Protein AF-A0A316IA25-F1 (afdb_monomer_lite)

Structure (mmCIF, N/CA/C/O backbone):
data_AF-A0A316IA25-F1
#
_entry.id   AF-A0A316IA25-F1
#
loop_
_atom_site.group_PDB
_atom_site.id
_atom_site.type_symbol
_atom_site.label_atom_id
_atom_site.label_alt_id
_atom_site.label_comp_id
_atom_site.label_asym_id
_atom_site.label_entity_id
_atom_site.label_seq_id
_atom_site.pdbx_PDB_ins_code
_atom_site.Cartn_x
_atom_site.Cartn_y
_atom_site.Cartn_z
_atom_site.occupancy
_atom_site.B_iso_or_equiv
_atom_site.auth_seq_id
_atom_site.auth_comp_id
_atom_site.auth_asym_id
_atom_site.auth_atom_id
_atom_site.pdbx_PDB_model_num
ATOM 1 N N . MET A 1 1 ? -33.765 1.897 12.957 1.00 46.31 1 MET A N 1
ATOM 2 C CA . MET A 1 1 ? -32.950 2.392 11.822 1.00 46.31 1 MET A CA 1
ATOM 3 C C . MET A 1 1 ? -31.553 2.867 12.242 1.00 46.31 1 MET A C 1
ATOM 5 O O . MET A 1 1 ? -30.609 2.571 11.533 1.00 46.31 1 MET A O 1
ATOM 9 N N . VAL A 1 2 ? -31.376 3.505 13.411 1.00 33.88 2 VAL A N 1
ATOM 10 C CA . VAL A 1 2 ? -30.054 3.976 13.901 1.00 33.88 2 VAL A CA 1
ATOM 11 C C . VAL A 1 2 ? -29.159 2.850 14.466 1.00 33.88 2 VAL A C 1
ATOM 13 O O . VAL A 1 2 ? -27.941 2.936 14.395 1.00 33.88 2 VAL A O 1
ATOM 16 N N . GLN A 1 3 ? -29.735 1.734 14.930 1.00 27.38 3 GLN A N 1
ATOM 17 C CA . GLN A 1 3 ? -28.977 0.555 15.393 1.00 27.38 3 GLN A CA 1
ATOM 18 C C . GLN A 1 3 ? -28.278 -0.242 14.272 1.00 27.38 3 GLN A C 1
ATOM 20 O O . GLN A 1 3 ? -27.439 -1.082 14.568 1.00 27.38 3 GLN A O 1
ATOM 25 N N . SER A 1 4 ? -28.579 0.031 12.995 1.00 36.44 4 SER A N 1
ATOM 26 C CA . SER A 1 4 ? -27.947 -0.651 11.853 1.00 36.44 4 SER A CA 1
ATOM 27 C C . SER A 1 4 ? -26.616 -0.021 11.419 1.00 36.44 4 SER A C 1
ATOM 29 O O . SER A 1 4 ? -25.893 -0.640 10.650 1.00 36.44 4 SER A O 1
ATOM 31 N N . LEU A 1 5 ? -26.295 1.194 11.884 1.00 37.44 5 LEU A N 1
ATOM 32 C CA . LEU A 1 5 ? -25.064 1.923 11.528 1.00 37.44 5 LEU A CA 1
ATOM 33 C C . LEU A 1 5 ? -23.922 1.730 12.541 1.00 37.44 5 LEU A C 1
ATOM 35 O O . LEU A 1 5 ? -22.791 2.100 12.257 1.00 37.44 5 LEU A O 1
ATOM 39 N N . LEU A 1 6 ? -24.209 1.138 13.705 1.00 35.94 6 LEU A N 1
ATOM 40 C CA . LEU A 1 6 ? -23.217 0.778 14.730 1.00 35.94 6 LEU A CA 1
ATOM 41 C C . LEU A 1 6 ? -22.793 -0.701 14.655 1.00 35.94 6 LEU A C 1
ATOM 43 O O . LEU A 1 6 ? -22.007 -1.166 15.479 1.00 35.94 6 LEU A O 1
ATOM 47 N N . ALA A 1 7 ? -23.306 -1.452 13.678 1.00 41.47 7 ALA A N 1
ATOM 48 C CA . ALA A 1 7 ? -22.922 -2.837 13.449 1.00 41.47 7 ALA A CA 1
ATOM 49 C C . ALA A 1 7 ? -21.607 -2.878 12.648 1.00 41.47 7 ALA A C 1
ATOM 51 O O . ALA A 1 7 ? -21.616 -2.787 11.425 1.00 41.47 7 ALA A O 1
ATOM 52 N N . ALA A 1 8 ? -20.509 -3.027 13.397 1.00 58.97 8 ALA A N 1
ATOM 53 C CA . ALA A 1 8 ? -19.104 -3.127 12.993 1.00 58.97 8 ALA A CA 1
ATOM 54 C C . ALA A 1 8 ? -18.415 -1.793 12.657 1.00 58.97 8 ALA A C 1
ATOM 56 O O . ALA A 1 8 ? -18.359 -1.359 11.511 1.00 58.97 8 ALA A O 1
ATOM 57 N N . THR A 1 9 ? -17.801 -1.179 13.674 1.00 74.62 9 THR A N 1
ATOM 58 C CA . THR A 1 9 ? -16.710 -0.219 13.463 1.00 74.62 9 THR A CA 1
ATOM 59 C C . THR A 1 9 ? -15.667 -0.873 12.547 1.00 74.62 9 THR A C 1
ATOM 61 O O . THR A 1 9 ? -15.102 -1.899 12.942 1.00 74.62 9 THR A O 1
ATOM 64 N N . PRO A 1 10 ? -15.422 -0.343 11.335 1.00 87.38 10 PRO A N 1
ATOM 65 C CA . PRO A 1 10 ? -14.464 -0.939 10.416 1.00 87.38 10 PRO A CA 1
ATOM 66 C C . PRO A 1 10 ? -13.048 -0.818 10.980 1.00 87.38 10 PRO A C 1
ATOM 68 O O . PRO A 1 10 ? -12.738 0.112 11.728 1.00 87.38 10 PRO A O 1
ATOM 71 N N . THR A 1 11 ? -12.169 -1.738 10.590 1.00 96.00 11 THR A N 1
ATOM 72 C CA . THR A 1 11 ? -10.745 -1.610 10.897 1.00 96.00 11 THR A CA 1
ATOM 73 C C . THR A 1 11 ? -10.126 -0.529 10.013 1.00 96.00 11 THR A C 1
ATOM 75 O O . THR A 1 11 ? -10.099 -0.663 8.790 1.00 96.00 11 THR A O 1
ATOM 78 N N . LEU A 1 12 ? -9.626 0.545 10.623 1.00 96.81 12 LEU A N 1
ATOM 79 C CA . LEU A 1 12 ? -8.856 1.578 9.935 1.00 96.81 12 LEU A CA 1
ATOM 80 C C . LEU A 1 12 ? -7.416 1.107 9.779 1.00 96.81 12 LEU A C 1
ATOM 82 O O . LEU A 1 12 ? -6.837 0.581 10.725 1.00 96.81 12 LEU A O 1
ATOM 86 N N . VAL A 1 13 ? -6.836 1.328 8.603 1.00 98.06 13 VAL A N 1
ATOM 87 C CA . VAL A 1 13 ? -5.447 0.981 8.295 1.00 98.06 13 VAL A CA 1
ATOM 88 C C . VAL A 1 13 ? -4.796 2.172 7.612 1.00 98.06 13 VAL A C 1
ATOM 90 O O . VAL A 1 13 ? -5.334 2.687 6.631 1.00 98.06 13 VAL A O 1
ATOM 93 N N . VAL A 1 14 ? -3.646 2.610 8.119 1.00 98.00 14 VAL A N 1
ATOM 94 C CA . VAL A 1 14 ? -2.888 3.731 7.553 1.00 98.00 14 VAL A CA 1
ATOM 95 C C . VAL A 1 14 ? -1.411 3.369 7.399 1.00 98.00 14 VAL A C 1
ATOM 97 O O . VAL A 1 14 ? -0.848 2.668 8.245 1.00 98.00 14 VAL A O 1
ATOM 100 N N . PRO A 1 15 ? -0.740 3.849 6.341 1.00 97.19 15 PRO A N 1
ATOM 101 C CA . PRO A 1 15 ? 0.714 3.809 6.288 1.00 97.19 15 PRO A CA 1
ATOM 102 C C . PRO A 1 15 ? 1.302 4.682 7.409 1.00 97.19 15 PRO A C 1
ATOM 104 O O . PRO A 1 15 ? 0.871 5.815 7.615 1.00 97.19 15 PRO A O 1
ATOM 107 N N . ALA A 1 16 ? 2.315 4.164 8.100 1.00 96.94 16 ALA A N 1
ATOM 108 C CA . ALA A 1 16 ? 3.001 4.813 9.222 1.00 96.94 16 ALA A CA 1
ATOM 109 C C . ALA A 1 16 ? 4.510 4.946 8.940 1.00 96.94 16 ALA A C 1
ATOM 111 O O . ALA A 1 16 ? 5.364 4.739 9.801 1.00 96.94 16 ALA A O 1
ATOM 112 N N . PHE A 1 17 ? 4.870 5.228 7.688 1.00 94.94 17 PHE A N 1
ATOM 113 C CA . PHE A 1 17 ? 6.248 5.111 7.217 1.00 94.94 17 PHE A CA 1
ATOM 114 C C . PHE A 1 17 ? 7.213 6.036 7.969 1.00 94.94 17 PHE A C 1
ATOM 116 O O . PHE A 1 17 ? 6.892 7.175 8.291 1.00 94.94 17 PHE A O 1
ATOM 123 N N . ARG A 1 18 ? 8.417 5.536 8.258 1.00 94.69 18 ARG A N 1
ATOM 124 C CA . ARG A 1 18 ? 9.468 6.271 8.984 1.00 94.69 18 ARG A CA 1
ATOM 125 C C . ARG A 1 18 ? 10.386 7.058 8.058 1.00 94.69 18 ARG A C 1
ATOM 127 O O . ARG A 1 18 ? 11.053 7.985 8.496 1.00 94.69 18 ARG A O 1
ATOM 134 N N . ASN A 1 19 ? 10.421 6.699 6.778 1.00 88.50 19 ASN A N 1
ATOM 135 C CA . ASN A 1 19 ? 11.256 7.344 5.765 1.00 88.50 19 ASN A CA 1
ATOM 136 C C . ASN A 1 19 ? 10.566 8.514 5.041 1.00 88.50 19 ASN A C 1
ATOM 138 O O . ASN A 1 19 ? 11.203 9.156 4.209 1.00 88.50 19 ASN A O 1
ATOM 142 N N . ALA A 1 20 ? 9.282 8.772 5.304 1.00 87.62 20 ALA A N 1
ATOM 143 C CA . ALA A 1 20 ? 8.536 9.879 4.716 1.00 87.62 20 ALA A CA 1
ATOM 144 C C . ALA A 1 20 ? 7.323 10.253 5.588 1.00 87.62 20 ALA A C 1
ATOM 146 O O . ALA A 1 20 ? 6.730 9.372 6.208 1.00 87.62 20 ALA A O 1
ATOM 147 N N . PRO A 1 21 ? 6.907 11.530 5.616 1.00 89.38 21 PRO A N 1
ATOM 148 C CA . PRO A 1 21 ? 5.689 11.931 6.311 1.00 89.38 21 PRO A CA 1
ATOM 149 C C . PRO A 1 21 ? 4.433 11.400 5.600 1.00 89.38 21 PRO A C 1
ATOM 151 O O . PRO A 1 21 ? 4.292 11.551 4.386 1.00 89.38 21 PRO A O 1
ATOM 154 N N . MET A 1 22 ? 3.489 10.849 6.373 1.00 94.06 22 MET A N 1
ATOM 155 C CA . MET A 1 22 ? 2.226 10.279 5.862 1.00 94.06 22 MET A CA 1
ATOM 156 C C . MET A 1 22 ? 0.994 11.184 6.040 1.00 94.06 22 MET A C 1
ATOM 158 O O . MET A 1 22 ? -0.107 10.810 5.637 1.00 94.06 22 MET A O 1
ATOM 162 N N . GLY A 1 23 ? 1.167 12.374 6.622 1.00 93.81 23 GLY A N 1
ATOM 163 C CA . GLY A 1 23 ? 0.099 1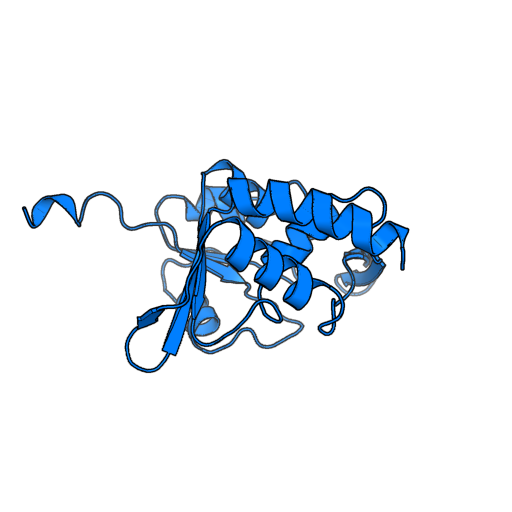3.354 6.844 1.00 93.81 23 GLY A CA 1
ATOM 164 C C . GLY A 1 23 ? -0.627 13.212 8.188 1.00 93.81 23 GLY A C 1
ATOM 165 O O . GLY A 1 23 ? -0.464 12.231 8.913 1.00 93.81 23 GLY A O 1
ATOM 166 N N . ALA A 1 24 ? -1.430 14.226 8.526 1.00 94.25 24 ALA A N 1
ATOM 167 C CA . ALA A 1 24 ? -2.045 14.367 9.849 1.00 94.25 24 ALA A CA 1
ATOM 168 C C . ALA A 1 24 ? -3.045 13.250 10.191 1.00 94.25 24 ALA A C 1
ATOM 170 O O . ALA A 1 24 ? -3.101 12.822 11.338 1.00 94.25 24 ALA A O 1
ATOM 171 N N . VAL A 1 25 ? -3.802 12.747 9.208 1.00 93.12 25 VAL A N 1
ATOM 172 C CA . VAL A 1 25 ? -4.754 11.640 9.420 1.00 93.12 25 VAL A CA 1
ATOM 173 C C . VAL A 1 25 ? -4.016 10.364 9.818 1.00 93.12 25 VAL A C 1
ATOM 175 O O . VAL A 1 25 ? -4.363 9.745 10.819 1.00 93.12 25 VAL A O 1
ATOM 178 N N . SER A 1 26 ? -2.963 10.006 9.080 1.00 95.31 26 SER A N 1
ATOM 179 C CA . SER A 1 26 ? -2.137 8.833 9.380 1.00 95.31 26 SER A CA 1
ATOM 180 C C . SER A 1 26 ? -1.479 8.954 10.755 1.00 95.31 26 SER A C 1
ATOM 182 O O . SER A 1 26 ? -1.558 8.023 11.550 1.00 95.31 26 SER A O 1
ATOM 184 N N . ALA A 1 27 ? -0.918 10.128 11.073 1.00 96.12 27 ALA A N 1
ATOM 185 C CA . ALA A 1 27 ? -0.319 10.396 12.381 1.00 96.12 27 ALA A CA 1
ATOM 186 C C . ALA A 1 27 ? -1.339 10.296 13.530 1.00 96.12 27 ALA A C 1
ATOM 188 O O . ALA A 1 27 ? -1.023 9.767 14.592 1.00 96.12 27 ALA A O 1
ATOM 189 N N . TYR A 1 28 ? -2.569 10.773 13.318 1.00 96.44 28 TYR A N 1
ATOM 190 C CA . TYR A 1 28 ? -3.636 10.681 14.311 1.00 96.44 28 TYR A CA 1
ATOM 191 C C . TYR A 1 28 ? -4.066 9.233 14.564 1.00 96.44 28 TYR A C 1
ATOM 193 O O . TYR A 1 28 ? -4.173 8.830 15.719 1.00 96.44 28 TYR A O 1
ATOM 201 N N . VAL A 1 29 ? -4.278 8.445 13.503 1.00 95.81 29 VAL A N 1
ATOM 202 C CA . VAL A 1 29 ? -4.641 7.023 13.627 1.00 95.81 29 VAL A CA 1
ATOM 203 C C . VAL A 1 29 ? -3.519 6.231 14.297 1.00 95.81 29 VAL A C 1
ATOM 205 O O . VAL A 1 29 ? -3.795 5.435 15.187 1.00 95.81 29 VAL A O 1
ATOM 208 N N . GLU A 1 30 ? -2.261 6.476 13.924 1.00 96.56 30 GLU A N 1
ATOM 209 C CA . GLU A 1 30 ? -1.098 5.841 14.552 1.00 96.56 30 GLU A CA 1
ATOM 210 C C . GLU A 1 30 ? -0.989 6.163 16.052 1.00 96.56 30 GLU A C 1
ATOM 212 O O . GLU A 1 30 ? -0.616 5.298 16.841 1.00 96.56 30 GLU A O 1
ATOM 217 N N . ALA A 1 31 ? -1.338 7.386 16.459 1.00 97.00 31 ALA A N 1
ATOM 218 C CA . ALA A 1 31 ? -1.268 7.829 17.850 1.00 97.00 31 ALA A CA 1
ATOM 219 C C . ALA A 1 31 ? -2.454 7.371 18.721 1.00 97.00 31 ALA A C 1
ATOM 221 O O . ALA A 1 31 ? -2.480 7.666 19.920 1.00 97.00 31 ALA A O 1
ATOM 222 N N . MET A 1 32 ? -3.455 6.685 18.158 1.00 97.69 32 MET A N 1
ATOM 223 C CA . MET A 1 32 ? -4.588 6.195 18.944 1.00 97.69 32 MET A CA 1
ATOM 224 C C . MET A 1 32 ? -4.129 5.149 19.975 1.00 97.69 32 MET A C 1
ATOM 226 O O . MET A 1 32 ? -3.354 4.261 19.629 1.00 97.69 32 MET A O 1
ATOM 230 N N . PRO A 1 33 ? -4.660 5.155 21.216 1.00 97.44 33 PRO A N 1
ATOM 231 C CA . PRO A 1 33 ? -4.266 4.182 22.243 1.00 97.44 33 PRO A CA 1
ATOM 232 C C . PRO A 1 33 ? -4.477 2.709 21.857 1.00 97.44 33 PRO A C 1
ATOM 234 O O . PRO A 1 33 ? -3.817 1.830 22.398 1.00 97.44 33 PRO A O 1
ATOM 237 N N . SER A 1 34 ? -5.413 2.435 20.945 1.00 96.50 34 SER A N 1
ATOM 238 C CA . SER A 1 34 ? -5.732 1.097 20.435 1.00 96.50 34 SER A CA 1
ATOM 239 C C . SER A 1 34 ? -5.033 0.754 19.114 1.00 96.50 34 SER A C 1
ATOM 241 O O . SER A 1 34 ? -5.330 -0.292 18.533 1.00 96.50 34 SER A O 1
ATOM 243 N N . ALA A 1 35 ? -4.139 1.614 18.616 1.00 98.00 35 ALA A N 1
ATOM 244 C CA . ALA A 1 35 ? -3.398 1.355 17.392 1.00 98.00 35 ALA A CA 1
ATOM 245 C C . ALA A 1 35 ? -2.396 0.216 17.584 1.00 98.00 35 ALA A C 1
ATOM 247 O O . ALA A 1 35 ? -1.607 0.195 18.528 1.00 98.00 35 ALA A O 1
ATOM 248 N N . LEU A 1 36 ? -2.415 -0.724 16.645 1.00 98.62 36 LEU A N 1
ATOM 249 C CA . LEU A 1 36 ? -1.404 -1.760 16.506 1.00 98.62 36 LEU A CA 1
ATOM 250 C C . LEU A 1 36 ? -0.521 -1.423 15.312 1.00 98.62 36 LEU A C 1
ATOM 252 O O . LEU A 1 36 ? -1.019 -1.034 14.258 1.00 98.62 36 LEU A O 1
ATOM 256 N N . LEU A 1 37 ? 0.788 -1.588 15.479 1.00 98.19 37 LEU A N 1
ATOM 257 C CA . LEU A 1 37 ? 1.788 -1.283 14.464 1.00 98.19 37 LEU A CA 1
ATOM 258 C C . LEU A 1 37 ? 2.439 -2.577 13.976 1.00 98.19 37 LEU A C 1
ATOM 260 O O . LEU A 1 37 ? 2.793 -3.440 14.783 1.00 98.19 37 LEU A O 1
ATOM 264 N N . SER A 1 38 ? 2.617 -2.710 12.665 1.00 98.12 38 SER A N 1
ATOM 265 C CA . SER A 1 38 ? 3.388 -3.817 12.099 1.00 98.12 38 SER A CA 1
ATOM 266 C C . SER A 1 38 ? 4.878 -3.695 12.435 1.00 98.12 38 SER A C 1
ATOM 268 O O . SER A 1 38 ? 5.397 -2.623 12.745 1.00 98.12 38 SER A O 1
ATOM 270 N N . SER A 1 39 ? 5.597 -4.814 12.352 1.00 95.06 39 SER A N 1
ATOM 271 C CA . SER A 1 39 ? 6.995 -4.914 12.789 1.00 95.06 39 SER A CA 1
ATOM 272 C C . SER A 1 39 ? 8.025 -4.327 11.816 1.00 95.06 39 SER A C 1
ATOM 274 O O . SER A 1 39 ? 9.219 -4.345 12.118 1.00 95.06 39 SER A O 1
ATOM 276 N N . HIS A 1 40 ? 7.616 -3.824 10.647 1.00 96.94 40 HIS A N 1
ATOM 277 C CA . HIS A 1 40 ? 8.578 -3.373 9.647 1.00 96.94 40 HIS A CA 1
ATOM 278 C C . HIS A 1 40 ? 9.279 -2.075 10.088 1.00 96.94 40 HIS A C 1
ATOM 280 O O . HIS A 1 40 ? 8.620 -1.053 10.265 1.00 96.94 40 HIS A O 1
ATOM 286 N N . PRO A 1 41 ? 10.621 -2.033 10.167 1.00 95.81 41 PRO A N 1
ATOM 287 C CA . PRO A 1 41 ? 11.329 -0.909 10.787 1.00 95.81 41 PRO A CA 1
ATOM 288 C C . PRO A 1 41 ? 11.268 0.399 9.982 1.00 95.81 41 PRO A C 1
ATOM 290 O O . PRO A 1 41 ? 11.319 1.479 10.562 1.00 95.81 41 PRO A O 1
ATOM 293 N N . VAL A 1 42 ? 11.166 0.322 8.648 1.00 96.12 42 VAL A N 1
ATOM 294 C CA . VAL A 1 42 ? 11.186 1.510 7.765 1.00 96.12 42 VAL A CA 1
ATOM 295 C C . VAL A 1 42 ? 9.800 1.951 7.286 1.00 96.12 42 VAL A C 1
ATOM 297 O O . VAL A 1 42 ? 9.497 3.138 7.315 1.00 96.12 42 VAL A O 1
ATOM 300 N N . VAL A 1 43 ? 8.952 1.023 6.838 1.00 96.62 43 VAL A N 1
ATOM 301 C CA . VAL A 1 43 ? 7.623 1.3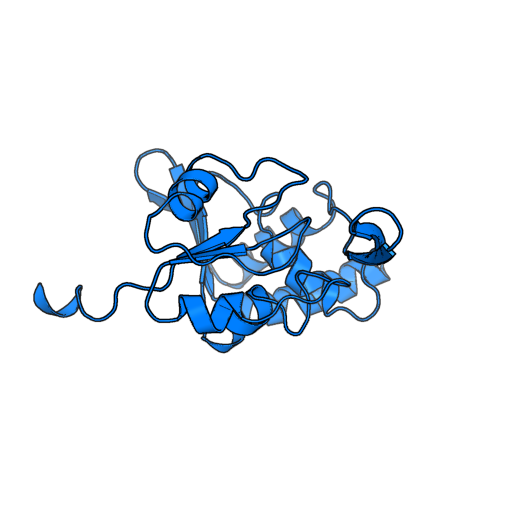12 6.278 1.00 96.62 43 VAL A CA 1
ATOM 302 C C . VAL A 1 43 ? 6.497 0.592 7.038 1.00 96.62 43 VAL A C 1
ATOM 304 O O . VAL A 1 43 ? 5.742 -0.168 6.430 1.00 96.62 43 VAL A O 1
ATOM 307 N N . PRO A 1 44 ? 6.368 0.782 8.366 1.00 97.88 44 PRO A N 1
ATOM 308 C CA . PRO A 1 44 ? 5.317 0.112 9.116 1.00 97.88 44 PRO A CA 1
ATOM 309 C C . PRO A 1 44 ? 3.925 0.614 8.714 1.00 97.88 44 PRO A C 1
ATOM 311 O O . PRO A 1 44 ? 3.751 1.670 8.100 1.00 97.88 44 PRO A O 1
ATOM 314 N N . VAL A 1 45 ? 2.920 -0.164 9.089 1.00 98.44 45 VAL A N 1
ATOM 315 C CA . VAL A 1 45 ? 1.498 0.092 8.871 1.00 98.44 45 VAL A CA 1
ATOM 316 C C . VAL A 1 45 ? 0.815 0.044 10.229 1.00 98.44 45 VAL A C 1
ATOM 318 O O . VAL A 1 45 ? 1.041 -0.889 11.001 1.00 98.44 45 VAL A O 1
ATOM 321 N N . ALA A 1 46 ? -0.006 1.048 10.520 1.00 98.44 46 ALA A N 1
ATOM 322 C CA . ALA A 1 46 ? -0.814 1.093 11.728 1.00 98.44 46 ALA A CA 1
ATOM 323 C C . ALA A 1 46 ? -2.248 0.657 11.414 1.00 98.44 46 ALA A C 1
ATOM 325 O O . ALA A 1 46 ? -2.786 0.995 10.356 1.00 98.44 46 ALA A O 1
ATOM 326 N N . ALA A 1 47 ? -2.873 -0.072 12.335 1.00 98.50 47 ALA A N 1
ATOM 327 C CA . ALA A 1 47 ? -4.270 -0.462 12.238 1.00 98.50 47 ALA A CA 1
ATOM 328 C C . ALA A 1 47 ? -5.008 -0.288 13.571 1.00 98.50 47 ALA A C 1
ATOM 330 O O . ALA A 1 47 ? -4.453 -0.552 14.636 1.00 98.50 47 ALA A O 1
ATOM 331 N N . VAL A 1 48 ? -6.276 0.117 13.503 1.00 98.25 48 VAL A N 1
ATOM 332 C CA . VAL A 1 48 ? -7.173 0.297 14.655 1.00 98.25 48 VAL A CA 1
ATOM 333 C C . VAL A 1 48 ? -8.511 -0.357 14.338 1.00 98.25 48 VAL A C 1
ATOM 335 O O . VAL A 1 48 ? -9.158 0.016 13.363 1.00 98.25 48 VAL A O 1
ATOM 338 N N . GLY A 1 49 ? -8.951 -1.304 15.165 1.00 96.56 49 GLY A N 1
ATOM 339 C CA . GLY A 1 49 ? -10.245 -1.970 15.003 1.00 96.56 49 GLY A CA 1
ATOM 340 C C . GLY A 1 49 ? -10.178 -3.489 15.173 1.00 96.56 49 GLY A C 1
ATOM 341 O O . GLY A 1 49 ? -9.131 -4.018 15.553 1.00 96.56 49 GLY A O 1
ATOM 342 N N . PRO A 1 50 ? -11.295 -4.194 14.922 1.00 95.88 50 PRO A N 1
ATOM 343 C CA . PRO A 1 50 ? -11.442 -5.618 15.234 1.00 95.88 50 PRO A CA 1
ATOM 344 C C . PRO A 1 50 ? -10.430 -6.529 14.522 1.00 95.88 50 PRO A C 1
ATOM 346 O O . PRO A 1 50 ? -9.992 -7.517 15.107 1.00 95.88 50 PRO A O 1
ATOM 349 N N . ASP A 1 51 ? -9.997 -6.177 13.310 1.00 97.38 51 ASP A N 1
ATOM 350 C CA . ASP A 1 51 ? -9.060 -6.980 12.510 1.00 97.38 51 ASP A CA 1
ATOM 351 C C . ASP A 1 51 ? -7.613 -6.479 12.596 1.00 97.38 51 ASP A C 1
ATOM 353 O O . ASP A 1 51 ? -6.728 -7.028 11.934 1.00 97.38 51 ASP A O 1
ATOM 357 N N . ALA A 1 52 ? -7.342 -5.440 13.397 1.00 98.12 52 ALA A N 1
ATOM 358 C CA . ALA A 1 52 ? -6.041 -4.772 13.424 1.00 98.12 52 ALA A CA 1
ATOM 359 C C . ALA A 1 52 ? -4.900 -5.762 13.690 1.00 98.12 52 ALA A C 1
ATOM 361 O O . ALA A 1 52 ? -3.920 -5.797 12.947 1.00 98.12 52 ALA A O 1
ATOM 362 N N . ALA A 1 53 ? -5.073 -6.637 14.685 1.00 98.25 53 ALA A N 1
ATOM 363 C CA . ALA A 1 53 ? -4.080 -7.644 15.045 1.00 98.25 53 ALA A CA 1
ATOM 364 C C . ALA A 1 53 ? -3.820 -8.644 13.911 1.00 98.25 53 ALA A C 1
ATOM 366 O O . ALA A 1 53 ? -2.693 -9.100 13.745 1.00 98.25 53 ALA A O 1
ATOM 367 N N . ALA A 1 54 ? -4.841 -8.981 13.118 1.0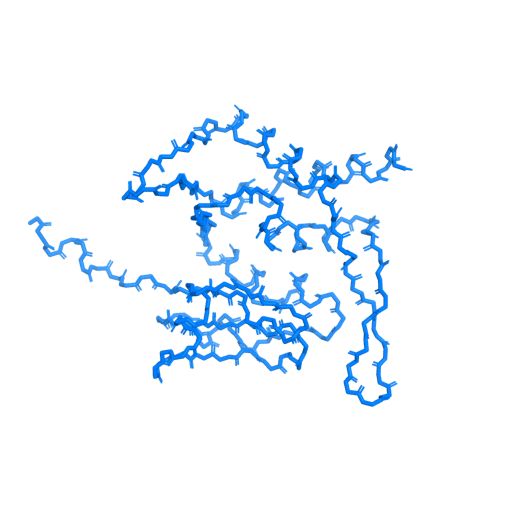0 97.94 54 ALA A N 1
ATOM 368 C CA . ALA A 1 54 ? -4.685 -9.875 11.978 1.00 97.94 54 ALA A CA 1
ATOM 369 C C . ALA A 1 54 ? -3.949 -9.193 10.817 1.00 97.94 54 ALA A C 1
ATOM 371 O O . ALA A 1 54 ? -3.097 -9.825 10.193 1.00 97.94 54 ALA A O 1
ATOM 372 N N . ILE A 1 55 ? -4.257 -7.918 10.563 1.00 98.50 55 ILE A N 1
ATOM 373 C CA . ILE A 1 55 ? -3.696 -7.121 9.465 1.00 98.50 55 ILE A CA 1
ATOM 374 C C . ILE A 1 55 ? -2.216 -6.815 9.691 1.00 98.50 55 ILE A C 1
ATOM 376 O O . ILE A 1 55 ? -1.413 -7.005 8.782 1.00 98.50 55 ILE A O 1
ATOM 380 N N . VAL A 1 56 ? -1.825 -6.376 10.891 1.00 98.50 56 VAL A N 1
ATOM 381 C CA . VAL A 1 56 ? -0.434 -5.954 11.152 1.00 98.50 56 VAL A CA 1
ATOM 382 C C . VAL A 1 56 ? 0.494 -7.087 11.592 1.00 98.50 56 VAL A C 1
ATOM 384 O O . VAL A 1 56 ? 1.681 -6.854 11.817 1.00 98.50 56 VAL A O 1
ATOM 387 N N . ARG A 1 57 ? -0.029 -8.316 11.711 1.00 97.88 57 ARG A N 1
ATOM 388 C CA . ARG A 1 57 ? 0.693 -9.481 12.253 1.00 97.88 57 ARG A CA 1
ATOM 389 C C . ARG A 1 57 ? 2.020 -9.747 11.549 1.00 97.88 57 ARG A C 1
ATOM 391 O O . ARG A 1 57 ? 2.983 -10.155 12.192 1.00 97.88 57 ARG A O 1
ATOM 398 N N . THR A 1 58 ? 2.053 -9.578 10.232 1.00 94.81 58 THR A N 1
ATOM 399 C CA . THR A 1 58 ? 3.221 -9.875 9.404 1.00 94.81 58 THR A CA 1
ATOM 400 C C . THR A 1 58 ? 3.463 -8.758 8.410 1.00 94.81 58 THR A C 1
ATOM 402 O O . THR A 1 58 ? 2.530 -8.233 7.807 1.00 94.81 58 THR A O 1
ATOM 405 N N . GLN A 1 59 ? 4.734 -8.424 8.207 1.00 97.88 59 GLN A N 1
ATOM 406 C CA . GLN A 1 59 ? 5.161 -7.578 7.106 1.00 97.88 59 GLN A CA 1
ATOM 407 C C . GLN A 1 59 ? 6.550 -8.035 6.635 1.00 97.88 59 GLN A C 1
ATOM 409 O O . GLN A 1 59 ? 7.487 -8.021 7.437 1.00 97.88 59 GLN A O 1
ATOM 414 N N . PRO A 1 60 ? 6.698 -8.472 5.372 1.00 97.50 60 PRO A N 1
ATOM 415 C CA . PRO A 1 60 ? 7.990 -8.867 4.815 1.00 97.50 60 PRO A CA 1
ATOM 416 C C . PRO A 1 60 ? 8.989 -7.708 4.809 1.00 97.50 60 PRO A C 1
ATOM 418 O O . PRO A 1 60 ? 8.591 -6.568 4.601 1.00 97.50 60 PRO A O 1
ATOM 421 N N . LEU A 1 61 ? 10.282 -7.995 4.991 1.00 97.50 61 LEU A N 1
ATOM 422 C CA . LEU A 1 61 ? 11.333 -6.971 4.893 1.00 97.50 61 LEU A CA 1
ATOM 423 C C . LEU A 1 61 ? 11.558 -6.521 3.441 1.00 97.50 61 LEU A C 1
ATOM 425 O O . LEU A 1 61 ? 11.654 -5.329 3.170 1.00 97.50 61 LEU A O 1
ATOM 429 N N . ALA A 1 62 ? 11.636 -7.478 2.513 1.00 97.56 62 ALA A N 1
ATOM 430 C CA . ALA A 1 62 ? 11.666 -7.225 1.074 1.00 97.56 62 ALA A CA 1
ATOM 431 C C . ALA A 1 62 ? 10.237 -7.123 0.537 1.00 97.56 62 ALA A C 1
ATOM 433 O O . ALA A 1 62 ? 9.374 -7.869 0.997 1.00 97.56 62 ALA A O 1
ATOM 434 N N . PHE A 1 63 ? 9.994 -6.250 -0.443 1.00 97.94 63 PHE A N 1
ATOM 435 C CA . PHE A 1 63 ? 8.649 -6.007 -0.986 1.00 97.94 63 PHE A CA 1
ATOM 436 C C . PHE A 1 63 ? 7.620 -5.769 0.127 1.00 97.94 63 PHE A C 1
ATOM 438 O O . PHE A 1 63 ? 6.609 -6.463 0.235 1.00 97.94 63 PHE A O 1
ATOM 445 N N . ALA A 1 64 ? 7.890 -4.787 0.985 1.00 97.75 64 ALA A N 1
ATOM 446 C CA . ALA A 1 64 ? 7.203 -4.619 2.265 1.00 97.75 64 ALA A CA 1
ATOM 447 C C . ALA A 1 64 ? 5.698 -4.318 2.155 1.00 97.75 64 ALA A C 1
ATOM 449 O O . ALA A 1 64 ? 4.972 -4.422 3.145 1.00 97.75 64 ALA A O 1
ATOM 450 N N . LEU A 1 65 ? 5.231 -3.926 0.967 1.00 97.94 65 LEU A N 1
ATOM 451 C CA . LEU A 1 65 ? 3.820 -3.716 0.635 1.00 97.94 65 LEU A CA 1
ATOM 452 C C . LEU A 1 65 ? 3.246 -4.840 -0.246 1.00 97.94 65 LEU A C 1
ATOM 454 O O . LEU A 1 65 ? 2.061 -4.817 -0.547 1.00 97.94 65 LEU A O 1
ATOM 458 N N . GLY A 1 66 ? 4.050 -5.812 -0.674 1.00 98.00 66 GLY A N 1
ATOM 459 C CA . GLY A 1 66 ? 3.664 -6.893 -1.583 1.00 98.00 66 GLY A CA 1
ATOM 460 C C . GLY A 1 66 ? 2.903 -8.035 -0.906 1.00 98.00 66 GLY A C 1
ATOM 461 O O . GLY A 1 66 ? 2.146 -7.821 0.044 1.00 98.00 66 GLY A O 1
ATOM 462 N N . ALA A 1 67 ? 3.085 -9.255 -1.416 1.00 98.00 67 ALA A N 1
ATOM 463 C CA . ALA A 1 67 ? 2.446 -10.460 -0.887 1.00 98.00 67 ALA A CA 1
ATOM 464 C C . ALA A 1 67 ? 2.804 -10.700 0.592 1.00 98.00 67 ALA A C 1
ATOM 466 O O . ALA A 1 67 ? 3.954 -10.536 0.995 1.00 98.00 67 ALA A O 1
ATOM 467 N N . GLY A 1 68 ? 1.821 -11.079 1.410 1.00 97.31 68 GLY A N 1
ATOM 468 C CA . GLY A 1 68 ? 1.993 -11.300 2.853 1.00 97.31 68 GLY A CA 1
ATOM 469 C C . GLY A 1 68 ? 2.155 -10.030 3.704 1.00 97.31 68 GLY A C 1
ATOM 470 O O . GLY A 1 68 ? 2.366 -10.132 4.915 1.00 97.31 68 GLY A O 1
ATOM 471 N N . SER A 1 69 ? 2.060 -8.841 3.099 1.00 98.31 69 SER A N 1
ATOM 472 C CA . SER A 1 69 ? 2.051 -7.558 3.813 1.00 98.31 69 SER A CA 1
ATOM 473 C C . SER A 1 69 ? 0.674 -7.236 4.420 1.00 98.31 69 SER A C 1
ATOM 475 O O . SER A 1 69 ? -0.330 -7.846 4.035 1.00 98.31 69 SER A O 1
ATOM 477 N N . PRO A 1 70 ? 0.572 -6.207 5.283 1.00 98.62 70 PRO A N 1
ATOM 478 C CA . PRO A 1 70 ? -0.717 -5.722 5.776 1.00 98.62 70 PRO A CA 1
ATOM 479 C C . PRO A 1 70 ? -1.704 -5.331 4.665 1.00 98.62 70 PRO A C 1
ATOM 481 O O . PRO A 1 70 ? -2.909 -5.518 4.821 1.00 98.62 70 PRO A O 1
ATOM 484 N N . PHE A 1 71 ? -1.213 -4.843 3.519 1.00 98.31 71 PHE A N 1
ATOM 485 C CA . PHE A 1 71 ? -2.058 -4.508 2.367 1.00 98.31 71 PHE A CA 1
ATOM 486 C C . PHE A 1 71 ? -2.648 -5.751 1.692 1.00 98.31 71 PHE A C 1
ATOM 488 O O . PHE A 1 71 ? -3.800 -5.716 1.263 1.00 98.31 71 PHE A O 1
ATOM 495 N N . ASP A 1 72 ? -1.894 -6.851 1.641 1.00 98.44 72 ASP A N 1
ATOM 496 C CA . ASP A 1 72 ? -2.357 -8.131 1.092 1.00 98.44 72 ASP A CA 1
ATOM 497 C C . ASP A 1 72 ? -3.428 -8.766 1.993 1.00 98.44 72 ASP A C 1
ATOM 499 O O . ASP A 1 72 ? -4.479 -9.209 1.522 1.00 98.44 72 ASP A O 1
ATOM 503 N N . VAL A 1 73 ? -3.217 -8.714 3.316 1.00 98.31 73 VAL A N 1
ATOM 504 C CA . VAL A 1 73 ? -4.211 -9.167 4.301 1.00 98.31 73 VAL A CA 1
ATOM 505 C C . VAL A 1 73 ? -5.477 -8.315 4.216 1.00 98.31 73 VAL A C 1
ATOM 507 O O . VAL A 1 73 ? -6.570 -8.865 4.080 1.00 98.31 73 VAL A O 1
ATOM 510 N N . LEU A 1 74 ? -5.355 -6.985 4.219 1.00 97.56 74 LEU A N 1
ATOM 511 C CA . LEU A 1 74 ? -6.503 -6.082 4.099 1.00 97.56 74 LEU A CA 1
ATOM 512 C C . LEU A 1 74 ? -7.279 -6.303 2.788 1.00 97.56 74 LEU A C 1
ATOM 514 O O . LEU A 1 74 ? -8.510 -6.334 2.793 1.00 97.56 74 LEU A O 1
ATOM 518 N N . HIS A 1 75 ? -6.576 -6.528 1.675 1.00 98.25 75 HIS A N 1
ATOM 519 C CA . HIS A 1 75 ? -7.193 -6.907 0.405 1.00 98.25 75 HIS A CA 1
ATOM 520 C C . HIS A 1 75 ? -7.995 -8.219 0.529 1.00 98.25 75 HIS A C 1
ATOM 522 O O . HIS A 1 75 ? -9.144 -8.289 0.077 1.00 98.25 75 HIS A O 1
ATOM 528 N N . SER A 1 76 ? -7.432 -9.249 1.175 1.00 97.50 76 SER A N 1
ATOM 529 C CA . SER A 1 76 ? -8.111 -10.542 1.370 1.00 97.50 76 SER A CA 1
ATOM 530 C C . SER A 1 76 ? -9.414 -10.406 2.172 1.00 97.50 76 SER A C 1
ATOM 532 O O . SER A 1 76 ? -10.426 -11.021 1.821 1.00 97.50 76 SER A O 1
ATOM 534 N N . LEU A 1 77 ? -9.434 -9.497 3.153 1.00 96.62 77 LEU A N 1
ATOM 535 C CA . LEU A 1 77 ? -10.606 -9.156 3.965 1.00 96.62 77 LEU A CA 1
ATOM 536 C C . LEU A 1 77 ? -11.652 -8.311 3.214 1.00 96.62 77 LEU A C 1
ATOM 538 O O . LEU A 1 77 ? -12.714 -8.028 3.757 1.00 96.62 77 LEU A O 1
ATOM 542 N N . GLY A 1 78 ? -11.397 -7.937 1.955 1.00 96.38 78 GLY A N 1
ATOM 543 C CA . GLY A 1 78 ? -12.320 -7.125 1.158 1.00 96.38 78 GLY A CA 1
ATOM 544 C C . GLY A 1 78 ? -12.269 -5.637 1.499 1.00 96.38 78 GLY A C 1
ATOM 545 O O . GLY A 1 78 ? -13.284 -4.954 1.387 1.00 96.38 78 GLY A O 1
ATOM 546 N N . GLY A 1 79 ? -11.101 -5.141 1.915 1.00 97.00 79 GLY A N 1
ATOM 547 C CA . GLY A 1 79 ? -10.903 -3.742 2.272 1.00 97.00 79 GLY A CA 1
ATOM 548 C C . GLY A 1 79 ? -11.209 -2.745 1.149 1.00 97.00 79 GLY A C 1
ATOM 549 O O . GLY A 1 79 ? -11.376 -3.081 -0.030 1.00 97.00 79 GLY A O 1
ATOM 550 N N . GLN A 1 80 ? -11.251 -1.474 1.537 1.00 98.00 80 GLN A N 1
ATOM 551 C CA . GLN A 1 80 ? -11.466 -0.341 0.645 1.00 98.00 80 GLN A CA 1
ATOM 552 C C . GLN A 1 80 ? -10.323 0.664 0.788 1.00 98.00 80 GLN A C 1
ATOM 554 O O . GLN A 1 80 ? -9.702 0.779 1.843 1.00 98.00 80 GLN A O 1
ATOM 559 N N . ILE A 1 81 ? -10.068 1.410 -0.281 1.00 98.44 81 ILE A N 1
ATOM 560 C CA . ILE A 1 81 ? -9.103 2.505 -0.315 1.00 98.44 81 ILE A CA 1
ATOM 561 C C . ILE A 1 81 ? -9.895 3.796 -0.231 1.00 98.44 81 ILE A C 1
ATOM 563 O O . ILE A 1 81 ? -10.717 4.062 -1.105 1.00 98.44 81 ILE A O 1
ATOM 567 N N . LEU A 1 82 ? -9.629 4.600 0.792 1.00 97.56 82 LEU A N 1
ATOM 568 C CA . LEU A 1 82 ? -10.183 5.940 0.926 1.00 97.56 82 LEU A CA 1
ATOM 569 C C . LEU A 1 82 ? -9.063 6.965 0.729 1.00 97.56 82 LEU A C 1
ATOM 571 O O . LEU A 1 82 ? -8.140 7.043 1.538 1.00 97.56 82 LEU A O 1
ATOM 575 N N . LEU A 1 83 ? -9.152 7.753 -0.341 1.00 97.81 83 LEU A N 1
ATOM 576 C CA . LEU A 1 83 ? -8.271 8.895 -0.586 1.00 97.81 83 LEU A CA 1
ATOM 577 C C . LEU A 1 83 ? -9.005 10.166 -0.153 1.00 97.81 83 LEU A C 1
ATOM 579 O O . LEU A 1 83 ? -10.127 10.386 -0.601 1.00 97.81 83 LEU A O 1
ATOM 583 N N . ILE A 1 84 ? -8.396 10.979 0.715 1.00 96.62 84 ILE A N 1
ATOM 584 C CA . ILE A 1 84 ? -9.003 12.192 1.290 1.00 96.62 84 ILE A CA 1
ATOM 585 C C . ILE A 1 84 ? -8.129 13.394 0.941 1.00 96.62 84 ILE A C 1
ATOM 587 O O . ILE A 1 84 ? -7.020 13.518 1.458 1.00 96.62 84 ILE A O 1
ATOM 591 N N . GLY A 1 85 ? -8.614 14.273 0.062 1.00 96.69 85 GLY A N 1
ATOM 592 C CA . GLY A 1 85 ? -7.883 15.467 -0.380 1.00 96.69 85 GLY A CA 1
ATOM 593 C C . GLY A 1 85 ? -6.616 15.161 -1.185 1.00 96.69 85 GLY A C 1
ATOM 594 O O . GLY A 1 85 ? -5.759 16.030 -1.332 1.00 96.69 85 GLY A O 1
ATOM 595 N N . VAL A 1 86 ? -6.479 13.927 -1.676 1.00 96.38 86 VAL A N 1
ATOM 596 C CA . VAL A 1 86 ? -5.347 13.458 -2.480 1.00 96.38 86 VAL A CA 1
ATOM 597 C C . VAL A 1 86 ? -5.842 12.621 -3.655 1.00 96.38 86 VAL A C 1
ATOM 599 O O . VAL A 1 86 ? -6.946 12.069 -3.635 1.00 96.38 86 VAL A O 1
ATOM 602 N N . ASP A 1 87 ? -4.996 12.517 -4.672 1.00 96.06 87 ASP A N 1
ATOM 603 C CA . ASP A 1 87 ? -5.198 11.669 -5.839 1.00 96.06 87 ASP A CA 1
ATOM 604 C C . ASP A 1 87 ? -4.346 10.386 -5.752 1.00 96.06 87 ASP A C 1
ATOM 606 O O . ASP A 1 87 ? -3.767 10.030 -4.716 1.00 96.06 87 ASP A O 1
ATOM 610 N N . HIS A 1 88 ? -4.244 9.682 -6.875 1.00 98.00 88 HIS A N 1
ATOM 611 C CA . HIS A 1 88 ? -3.497 8.438 -6.976 1.00 98.00 88 HIS A CA 1
ATOM 612 C C . HIS A 1 88 ? -1.970 8.583 -6.883 1.00 98.00 88 HIS A C 1
ATOM 614 O O . HIS A 1 88 ? -1.299 7.568 -6.699 1.00 98.00 88 HIS A O 1
ATOM 620 N N . THR A 1 89 ? -1.402 9.799 -6.880 1.00 96.69 89 THR A N 1
ATOM 621 C CA . THR A 1 89 ? 0.027 10.001 -6.553 1.00 96.69 89 THR A CA 1
ATOM 622 C C . THR A 1 89 ? 0.356 9.605 -5.110 1.00 96.69 89 THR A C 1
ATOM 624 O O . THR A 1 89 ? 1.514 9.328 -4.789 1.00 96.69 89 THR A O 1
ATOM 627 N N . ARG A 1 90 ? -0.650 9.572 -4.222 1.00 95.81 90 ARG A N 1
ATOM 628 C CA . ARG A 1 90 ? -0.515 9.231 -2.795 1.00 95.81 90 ARG A CA 1
ATOM 629 C C . ARG A 1 90 ? -1.163 7.898 -2.418 1.00 95.81 90 ARG A C 1
ATOM 631 O O . ARG A 1 90 ? -1.273 7.585 -1.235 1.00 95.81 90 ARG A O 1
ATOM 638 N N . ASN A 1 91 ? -1.566 7.090 -3.395 1.00 97.62 91 ASN A N 1
ATOM 639 C CA . ASN A 1 91 ? -2.193 5.797 -3.143 1.00 97.62 91 ASN A CA 1
ATOM 640 C C . ASN A 1 91 ? -1.135 4.694 -2.947 1.00 97.62 91 ASN A C 1
ATOM 642 O O . ASN A 1 91 ? -0.705 4.048 -3.901 1.00 97.62 91 ASN A O 1
ATOM 646 N N . SER A 1 92 ? -0.733 4.443 -1.696 1.00 97.06 92 SER A N 1
ATOM 647 C CA . SER A 1 92 ? 0.268 3.413 -1.365 1.00 97.06 92 SER A CA 1
ATOM 648 C C . SER A 1 92 ? -0.129 1.997 -1.797 1.00 97.06 92 SER A C 1
ATOM 650 O O . SER A 1 92 ? 0.748 1.168 -2.022 1.00 97.06 92 SER A O 1
ATOM 652 N N . PHE A 1 93 ? -1.421 1.704 -1.971 1.00 98.56 93 PHE A N 1
ATOM 653 C CA . PHE A 1 93 ? -1.863 0.387 -2.432 1.00 98.56 93 PHE A CA 1
ATOM 654 C C . PHE A 1 93 ? -1.456 0.095 -3.887 1.00 98.56 93 PHE A C 1
ATOM 656 O O . PHE A 1 93 ? -1.355 -1.064 -4.283 1.00 98.56 93 PHE A O 1
ATOM 663 N N . LEU A 1 94 ? -1.132 1.115 -4.686 1.00 98.81 94 LEU A N 1
ATOM 664 C CA . LEU A 1 94 ? -0.557 0.894 -6.014 1.00 98.81 94 LEU A CA 1
ATOM 665 C C . LEU A 1 94 ? 0.863 0.310 -5.956 1.00 98.81 94 LEU A C 1
ATOM 667 O O . LEU A 1 94 ? 1.215 -0.464 -6.840 1.00 98.81 94 LEU A O 1
ATOM 671 N N . HIS A 1 95 ? 1.636 0.551 -4.889 1.00 98.44 95 HIS A N 1
ATOM 672 C CA . HIS A 1 95 ? 2.901 -0.168 -4.674 1.00 98.44 95 HIS A CA 1
ATOM 673 C C . HIS A 1 95 ? 2.673 -1.648 -4.346 1.00 98.44 95 HIS A C 1
ATOM 675 O O . HIS A 1 95 ? 3.438 -2.490 -4.808 1.00 98.44 95 HIS A O 1
ATOM 681 N N . HIS A 1 96 ? 1.607 -1.980 -3.604 1.00 98.75 96 HIS A N 1
ATOM 682 C CA . HIS A 1 96 ? 1.193 -3.376 -3.423 1.00 98.75 96 HIS A CA 1
ATOM 683 C C . HIS A 1 96 ? 0.865 -4.022 -4.774 1.00 98.75 96 HIS A C 1
ATOM 685 O O . HIS A 1 96 ? 1.330 -5.121 -5.058 1.00 98.75 96 HIS A O 1
ATOM 691 N N . CYS A 1 97 ? 0.113 -3.326 -5.630 1.00 98.81 97 CYS A N 1
ATOM 692 C CA . CYS A 1 97 ? -0.224 -3.825 -6.963 1.00 98.81 97 CYS A CA 1
ATOM 693 C C . CYS A 1 97 ? 1.024 -3.994 -7.844 1.00 98.81 97 CYS A C 1
ATOM 695 O O . CYS A 1 97 ? 1.177 -5.028 -8.486 1.00 98.81 97 CYS A O 1
ATOM 697 N N . GLU A 1 98 ? 1.944 -3.026 -7.847 1.00 98.75 98 GLU A N 1
ATOM 698 C CA . GLU A 1 98 ? 3.186 -3.115 -8.621 1.00 98.75 98 GLU A CA 1
ATOM 699 C C . GLU A 1 98 ? 4.061 -4.289 -8.168 1.00 98.75 98 GLU A C 1
ATOM 701 O O . GLU A 1 98 ? 4.557 -5.028 -9.016 1.00 98.75 98 GLU A O 1
ATOM 706 N N . ALA A 1 99 ? 4.176 -4.533 -6.857 1.00 98.56 99 ALA A N 1
ATOM 707 C CA . ALA A 1 99 ? 4.937 -5.658 -6.300 1.00 98.56 99 ALA A CA 1
ATOM 708 C C . ALA A 1 99 ? 4.453 -7.036 -6.786 1.00 98.56 99 ALA A C 1
ATOM 710 O O . ALA A 1 99 ? 5.187 -8.015 -6.686 1.00 98.56 99 ALA A O 1
ATOM 711 N N . LEU A 1 100 ? 3.214 -7.122 -7.276 1.00 98.62 100 LEU A N 1
ATOM 712 C CA . LEU A 1 100 ? 2.601 -8.349 -7.786 1.00 98.62 100 LEU A CA 1
ATOM 713 C C . LEU A 1 100 ? 2.731 -8.499 -9.306 1.00 98.62 100 LEU A C 1
ATOM 715 O O . LEU A 1 100 ? 2.294 -9.506 -9.861 1.00 98.62 100 LEU A O 1
ATOM 719 N N . THR A 1 101 ? 3.294 -7.501 -9.988 1.00 98.62 101 THR A N 1
ATOM 720 C CA . THR A 1 101 ? 3.563 -7.585 -11.426 1.00 98.62 101 THR A CA 1
ATOM 721 C C . THR A 1 101 ? 4.785 -8.473 -11.702 1.00 98.62 101 THR A C 1
ATOM 723 O O . THR A 1 101 ? 5.627 -8.654 -10.821 1.00 98.62 101 THR A O 1
ATOM 726 N N . PRO A 1 102 ? 4.941 -9.015 -12.925 1.00 97.81 102 PRO A N 1
ATOM 727 C CA . PRO A 1 102 ? 6.106 -9.835 -13.276 1.00 97.81 102 PRO A CA 1
ATOM 728 C C . PRO A 1 102 ? 7.445 -9.083 -13.272 1.00 97.81 102 PRO A C 1
ATOM 730 O O . PRO A 1 102 ? 8.504 -9.705 -13.234 1.00 97.81 102 PRO A O 1
ATOM 733 N N . SER A 1 103 ? 7.430 -7.754 -13.394 1.00 96.75 103 SER A N 1
ATOM 734 C CA . SER A 1 103 ? 8.640 -6.933 -13.535 1.00 96.75 103 SER A CA 1
ATOM 735 C C . SER A 1 103 ? 8.450 -5.564 -12.872 1.00 96.75 103 SER A C 1
ATOM 737 O O . SER A 1 103 ? 8.381 -4.551 -13.571 1.00 96.75 103 SER A O 1
ATOM 739 N N . PRO A 1 104 ? 8.331 -5.514 -11.529 1.00 97.75 104 PRO A N 1
ATOM 740 C CA . PRO A 1 104 ? 8.194 -4.256 -10.802 1.00 97.75 104 PRO A CA 1
ATOM 741 C C . PRO A 1 104 ? 9.442 -3.389 -10.972 1.00 97.75 104 PRO A C 1
ATOM 743 O O . PRO A 1 104 ? 10.554 -3.902 -11.128 1.00 97.75 104 PRO A O 1
ATOM 746 N N . ARG A 1 105 ? 9.296 -2.066 -10.845 1.00 97.88 105 ARG A N 1
ATOM 747 C CA . ARG A 1 105 ? 10.470 -1.198 -10.700 1.00 97.88 105 ARG A CA 1
ATOM 748 C C . ARG A 1 105 ? 11.090 -1.454 -9.338 1.00 97.88 105 ARG A C 1
ATOM 750 O O . ARG A 1 105 ? 10.404 -1.379 -8.322 1.00 97.88 105 ARG A O 1
ATOM 757 N N . LEU A 1 106 ? 12.389 -1.721 -9.314 1.00 97.88 106 LEU A N 1
ATOM 758 C CA . LEU A 1 106 ? 13.101 -2.068 -8.091 1.00 97.88 106 LEU A CA 1
ATOM 759 C C . LEU A 1 106 ? 13.907 -0.892 -7.551 1.00 97.88 106 LEU A C 1
ATOM 761 O O . LEU A 1 106 ? 14.531 -0.138 -8.298 1.00 97.88 106 LEU A O 1
ATOM 765 N N . GLN A 1 107 ? 13.936 -0.786 -6.229 1.00 96.94 107 GLN A N 1
ATOM 766 C CA . GLN A 1 107 ? 14.914 -0.008 -5.485 1.00 96.94 107 GLN A CA 1
ATOM 767 C C . GLN A 1 107 ? 15.522 -0.868 -4.380 1.00 96.94 107 GLN A C 1
ATOM 769 O O . GLN A 1 107 ? 14.916 -1.834 -3.916 1.00 96.94 107 GLN A O 1
ATOM 774 N N . LYS A 1 108 ? 16.707 -0.476 -3.913 1.00 97.25 108 LYS A N 1
ATOM 775 C CA . LYS A 1 108 ? 17.319 -1.063 -2.722 1.00 97.25 108 LYS A CA 1
ATOM 776 C C . LYS A 1 108 ? 16.851 -0.312 -1.479 1.00 97.25 108 LYS A C 1
ATOM 778 O O . LYS A 1 108 ? 16.950 0.913 -1.421 1.00 97.25 108 LYS A O 1
ATOM 783 N N . ARG A 1 109 ? 16.368 -1.043 -0.475 1.00 94.75 109 ARG A N 1
ATOM 784 C CA . ARG A 1 109 ? 15.993 -0.504 0.837 1.00 94.75 109 ARG A CA 1
ATOM 785 C C . ARG A 1 109 ? 16.953 -1.011 1.901 1.00 94.75 109 ARG A C 1
ATOM 787 O O . ARG A 1 109 ? 17.167 -2.211 2.025 1.00 94.75 109 ARG A O 1
ATOM 794 N N . VAL A 1 110 ? 17.491 -0.089 2.6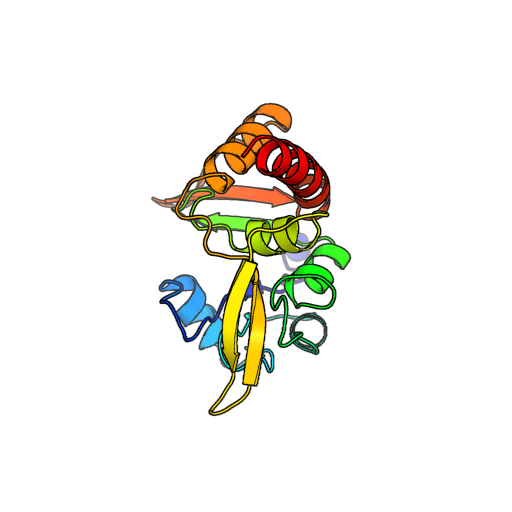90 1.00 95.12 110 VAL A N 1
ATOM 795 C CA . VAL A 1 110 ? 18.316 -0.403 3.860 1.00 95.12 110 VAL A CA 1
ATOM 796 C C . VAL A 1 110 ? 17.409 -0.661 5.065 1.00 95.12 110 VAL A C 1
ATOM 798 O O . VAL A 1 110 ? 16.520 0.139 5.360 1.00 95.12 110 VAL A O 1
ATOM 801 N N . ILE A 1 111 ? 17.631 -1.779 5.747 1.00 94.62 111 ILE A N 1
ATOM 802 C CA . ILE A 1 111 ? 16.921 -2.245 6.936 1.00 94.62 111 ILE A CA 1
ATOM 803 C C . ILE A 1 111 ? 17.944 -2.387 8.067 1.00 94.62 111 ILE A C 1
ATOM 805 O O . ILE A 1 111 ? 18.767 -3.300 8.071 1.00 94.62 111 ILE A O 1
ATOM 809 N N . GLY A 1 112 ? 17.898 -1.487 9.049 1.00 89.88 112 GLY A N 1
ATOM 810 C CA . GLY A 1 112 ? 18.923 -1.464 10.094 1.00 89.88 112 GLY A CA 1
ATOM 811 C C . GLY A 1 112 ? 20.328 -1.191 9.523 1.00 89.88 112 GLY A C 1
ATOM 812 O O . GLY A 1 112 ? 20.440 -0.580 8.463 1.00 89.88 112 GLY A O 1
ATOM 813 N N . PRO A 1 113 ? 21.402 -1.588 10.223 1.00 87.44 113 PRO A N 1
ATOM 814 C CA . PRO A 1 113 ? 22.763 -1.189 9.860 1.00 87.44 113 PRO A CA 1
ATOM 815 C C . PRO A 1 113 ? 23.350 -1.925 8.645 1.00 87.44 113 PRO A C 1
ATOM 817 O O . PRO A 1 113 ? 24.205 -1.362 7.971 1.00 87.44 113 PRO A O 1
ATOM 820 N N . GLU A 1 114 ? 22.921 -3.159 8.356 1.00 88.81 114 GLU A N 1
ATOM 821 C CA . GLU A 1 114 ? 23.653 -4.035 7.419 1.00 88.81 114 GLU A CA 1
ATOM 822 C C . GLU A 1 114 ? 22.776 -4.738 6.375 1.00 88.81 114 GLU A C 1
ATOM 824 O O . GLU A 1 114 ? 23.296 -5.264 5.392 1.00 88.81 114 GLU A O 1
ATOM 829 N N . LEU A 1 115 ? 21.450 -4.761 6.545 1.00 96.31 115 LEU A N 1
ATOM 830 C CA . LEU A 1 115 ? 20.577 -5.493 5.632 1.00 96.31 115 LEU A CA 1
ATOM 831 C C . LEU A 1 115 ? 20.092 -4.581 4.501 1.00 96.31 115 LEU A C 1
ATOM 833 O O . LEU A 1 115 ? 19.490 -3.539 4.741 1.00 96.31 115 LEU A O 1
ATOM 837 N N . VAL A 1 116 ? 20.301 -5.009 3.257 1.00 97.25 116 VAL A N 1
ATOM 838 C CA . VAL A 1 116 ? 19.759 -4.357 2.061 1.00 97.25 116 VAL A CA 1
ATOM 839 C C . VAL A 1 116 ? 18.848 -5.335 1.335 1.00 97.25 116 VAL A C 1
ATOM 841 O O . VAL A 1 116 ? 19.259 -6.446 1.007 1.00 97.25 116 VAL A O 1
ATOM 844 N N . VAL A 1 117 ? 17.615 -4.917 1.074 1.00 97.88 117 VAL A N 1
ATOM 845 C CA . VAL A 1 117 ? 16.580 -5.731 0.426 1.00 97.88 117 VAL A CA 1
ATOM 846 C C . VAL A 1 117 ? 16.044 -5.047 -0.824 1.00 97.88 117 VAL A C 1
ATOM 848 O O . VAL A 1 117 ? 16.167 -3.831 -0.976 1.00 97.88 117 VAL A O 1
ATOM 851 N N . ASP A 1 118 ? 15.444 -5.833 -1.713 1.00 98.00 118 ASP A N 1
ATOM 852 C CA . ASP A 1 118 ? 14.670 -5.305 -2.833 1.00 98.00 118 ASP A CA 1
ATOM 853 C C . ASP A 1 118 ? 13.281 -4.855 -2.382 1.00 98.00 118 ASP A C 1
ATOM 855 O O . ASP A 1 118 ? 12.640 -5.470 -1.525 1.00 98.00 118 ASP A O 1
ATOM 859 N N . ASP A 1 119 ? 12.817 -3.763 -2.975 1.00 97.88 119 ASP A N 1
ATOM 860 C CA . ASP A 1 119 ? 11.471 -3.244 -2.786 1.00 97.88 119 ASP A CA 1
ATOM 861 C C . ASP A 1 119 ? 11.001 -2.517 -4.049 1.00 97.88 119 ASP A C 1
ATOM 863 O O . ASP A 1 119 ? 11.802 -2.187 -4.929 1.00 97.88 119 ASP A O 1
ATOM 867 N N . VAL A 1 120 ? 9.703 -2.231 -4.127 1.00 97.56 120 VAL A N 1
ATOM 868 C CA . VAL A 1 120 ? 9.141 -1.442 -5.226 1.00 97.56 120 VAL A CA 1
ATOM 869 C C . VAL A 1 120 ? 9.654 -0.005 -5.140 1.00 97.56 120 VAL A C 1
ATOM 871 O O . VAL A 1 120 ? 9.617 0.623 -4.077 1.00 97.56 120 VAL A O 1
ATOM 874 N N . ALA A 1 121 ? 10.146 0.519 -6.259 1.00 96.75 121 ALA A N 1
ATOM 875 C CA . ALA A 1 121 ? 10.619 1.891 -6.386 1.00 96.75 121 ALA A CA 1
ATOM 876 C C . ALA A 1 121 ? 9.480 2.912 -6.231 1.00 96.75 121 ALA A C 1
ATOM 878 O O . ALA A 1 121 ? 8.303 2.609 -6.423 1.00 96.75 121 ALA A O 1
ATOM 879 N N . GLY A 1 122 ? 9.836 4.155 -5.898 1.00 94.62 122 GLY A N 1
ATOM 880 C CA . GLY A 1 122 ? 8.883 5.264 -5.925 1.00 94.62 122 GLY A CA 1
ATOM 881 C C . GLY A 1 122 ? 8.300 5.471 -7.327 1.00 94.62 122 GLY A C 1
ATOM 882 O O . GLY A 1 122 ? 9.019 5.376 -8.321 1.00 94.62 122 GLY A O 1
ATOM 883 N N . ASP A 1 123 ? 7.003 5.780 -7.415 1.00 96.44 123 ASP A N 1
ATOM 884 C CA . ASP A 1 123 ? 6.364 6.020 -8.714 1.00 96.44 123 ASP A CA 1
ATOM 885 C C . ASP A 1 123 ? 6.691 7.401 -9.297 1.00 96.44 123 ASP A C 1
ATOM 887 O O . ASP A 1 123 ? 6.774 7.554 -10.514 1.00 96.44 123 ASP A O 1
ATOM 891 N N . TYR A 1 124 ? 6.867 8.403 -8.428 1.00 94.06 124 TYR A N 1
ATOM 892 C CA . TYR A 1 124 ? 7.105 9.808 -8.785 1.00 94.06 124 TYR A CA 1
ATOM 893 C C . TYR A 1 124 ? 6.090 10.384 -9.794 1.00 94.06 124 TYR A C 1
ATOM 895 O O . TYR A 1 124 ? 6.418 11.279 -10.566 1.00 94.06 124 TYR A O 1
ATOM 903 N N . GLY A 1 125 ? 4.851 9.880 -9.779 1.00 95.44 125 GLY A N 1
ATOM 904 C CA . GLY A 1 125 ? 3.766 10.339 -10.646 1.00 95.44 125 GLY A CA 1
ATOM 905 C C . GLY A 1 125 ? 3.805 9.777 -12.069 1.00 95.44 125 GLY A C 1
ATOM 906 O O . GLY A 1 125 ? 3.074 10.276 -12.922 1.00 95.44 125 GLY A O 1
ATOM 907 N N . ARG A 1 126 ? 4.637 8.764 -12.348 1.00 96.00 126 ARG A N 1
ATOM 908 C CA . ARG A 1 126 ? 4.790 8.192 -13.693 1.00 96.00 126 ARG A CA 1
ATOM 909 C C . ARG A 1 126 ? 3.580 7.352 -14.101 1.00 96.00 126 ARG A C 1
ATOM 911 O O . ARG A 1 126 ? 2.986 7.615 -15.142 1.00 96.00 126 ARG A O 1
ATOM 918 N N . PHE A 1 127 ? 3.226 6.337 -13.313 1.00 98.19 127 PHE A N 1
ATOM 919 C CA . PHE A 1 127 ? 2.182 5.375 -13.680 1.00 98.19 127 PHE A CA 1
ATOM 920 C C . PHE A 1 127 ? 0.968 5.435 -12.764 1.00 98.19 127 PHE A C 1
ATOM 922 O O . PHE A 1 127 ? -0.150 5.217 -13.227 1.00 98.19 127 PHE A O 1
ATOM 929 N N . PHE A 1 128 ? 1.141 5.768 -11.485 1.00 98.50 128 PHE A N 1
ATOM 930 C CA . PHE A 1 128 ? 0.044 5.682 -10.520 1.00 98.50 128 PHE A CA 1
ATOM 931 C C . PHE A 1 128 ? -1.124 6.627 -10.829 1.00 98.50 128 PHE A C 1
ATOM 933 O O . PHE A 1 128 ? -2.269 6.172 -10.762 1.00 98.50 128 PHE A O 1
ATOM 940 N N . PRO A 1 129 ? -0.896 7.891 -11.244 1.00 98.31 129 PRO A N 1
ATOM 941 C CA . PRO A 1 129 ? -1.986 8.779 -11.650 1.00 98.31 129 PRO A CA 1
ATOM 942 C C . PRO A 1 129 ? -2.754 8.264 -12.868 1.00 98.31 129 PRO A C 1
ATOM 944 O O . PRO A 1 129 ? -3.969 8.422 -12.941 1.00 98.31 129 PRO A O 1
ATOM 947 N N . VAL A 1 130 ? -2.053 7.634 -13.816 1.00 98.31 130 VAL A N 1
ATOM 948 C CA . VAL A 1 130 ? -2.659 7.072 -15.031 1.00 98.31 130 VAL A CA 1
ATOM 949 C C . VAL A 1 130 ? -3.539 5.879 -14.676 1.00 98.31 130 VAL A C 1
ATOM 951 O O . VAL A 1 130 ? -4.720 5.891 -15.003 1.00 98.31 130 VAL A O 1
ATOM 954 N N . VAL A 1 131 ? -2.998 4.903 -13.942 1.00 98.75 131 VAL A N 1
ATOM 955 C CA . VAL A 1 131 ? -3.735 3.699 -13.518 1.00 98.75 131 VAL A CA 1
ATOM 956 C C . VAL A 1 131 ? -4.960 4.065 -12.682 1.00 98.75 131 VAL A C 1
ATOM 958 O O . VAL A 1 131 ? -6.034 3.505 -12.874 1.00 98.75 131 VAL A O 1
ATOM 961 N N . GLY A 1 132 ? -4.804 5.015 -11.760 1.00 98.44 132 GLY A N 1
ATOM 962 C CA . GLY A 1 132 ? -5.895 5.509 -10.933 1.00 98.44 132 GLY A CA 1
ATOM 963 C C . GLY A 1 132 ? -7.029 6.128 -11.739 1.00 98.44 132 GLY A C 1
ATOM 964 O O . GLY A 1 132 ? -8.168 5.688 -11.631 1.00 98.44 132 GLY A O 1
ATOM 965 N N . ARG A 1 133 ? -6.700 7.096 -12.602 1.00 98.25 133 ARG A N 1
ATOM 966 C CA . ARG A 1 133 ? -7.682 7.778 -13.453 1.00 98.25 133 ARG A CA 1
ATOM 967 C C . ARG A 1 133 ? -8.398 6.810 -14.396 1.00 98.25 133 ARG A C 1
ATOM 969 O O . ARG A 1 133 ? -9.616 6.853 -14.495 1.00 98.25 133 ARG A O 1
ATOM 976 N N . GLU A 1 134 ? -7.662 5.916 -15.057 1.00 98.62 134 GLU A N 1
ATOM 977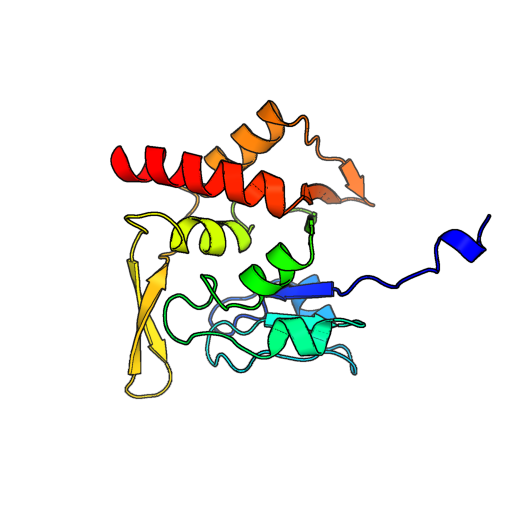 C CA . GLU A 1 134 ? -8.267 4.929 -15.961 1.00 98.62 134 GLU A CA 1
ATOM 978 C C . GLU A 1 134 ? -9.210 3.972 -15.209 1.00 98.62 134 GLU A C 1
ATOM 980 O O . GLU A 1 134 ? -10.235 3.566 -15.754 1.00 98.62 134 GLU A O 1
ATOM 985 N N . PHE A 1 135 ? -8.906 3.629 -13.951 1.00 98.75 135 PHE A N 1
ATOM 986 C CA . PHE A 1 135 ? -9.838 2.875 -13.113 1.00 98.75 135 PHE A CA 1
ATOM 987 C C . PHE A 1 135 ? -11.086 3.695 -12.772 1.00 98.75 135 PHE A C 1
ATOM 989 O O . PHE A 1 135 ? -12.197 3.180 -12.877 1.00 98.75 135 PHE A O 1
ATOM 996 N N . GLU A 1 136 ? -10.918 4.956 -12.364 1.00 98.25 136 GLU A N 1
ATOM 997 C CA . GLU A 1 136 ? -12.041 5.845 -12.053 1.00 98.25 136 GLU A CA 1
ATOM 998 C C . GLU A 1 136 ? -13.009 5.961 -13.238 1.00 98.25 136 GLU A C 1
ATOM 1000 O O . GLU A 1 136 ? -14.212 5.763 -13.067 1.00 98.25 136 GLU A O 1
ATOM 1005 N N . GLU A 1 137 ? -12.480 6.173 -14.445 1.00 98.19 137 GLU A N 1
ATOM 1006 C CA . GLU A 1 137 ? -13.250 6.246 -15.691 1.00 98.19 137 GLU A CA 1
ATOM 1007 C C . GLU A 1 137 ? -13.942 4.916 -16.027 1.00 98.19 137 GLU A C 1
ATOM 1009 O O . GLU A 1 137 ? -15.135 4.893 -16.334 1.00 98.19 137 GLU A O 1
ATOM 1014 N N . ALA A 1 138 ? -13.220 3.794 -15.946 1.00 98.19 138 ALA A N 1
ATOM 1015 C CA . ALA A 1 138 ? -13.747 2.487 -16.334 1.00 98.19 138 ALA A CA 1
ATOM 1016 C C . ALA A 1 138 ? -14.804 1.933 -15.362 1.00 98.19 138 ALA A C 1
ATOM 1018 O O . ALA A 1 138 ? -15.667 1.158 -15.776 1.00 98.19 138 ALA A O 1
ATOM 1019 N N . PHE A 1 139 ? -14.734 2.304 -14.081 1.00 97.81 139 PHE A N 1
ATOM 1020 C CA . PHE A 1 139 ? -15.608 1.778 -13.025 1.00 97.81 139 PHE A CA 1
ATOM 1021 C C . PHE A 1 139 ? -16.565 2.824 -12.439 1.00 97.81 139 PHE A C 1
ATOM 1023 O O . PHE A 1 139 ? -17.291 2.516 -11.493 1.00 97.81 139 PHE A O 1
ATOM 1030 N N . GLY A 1 140 ? -16.592 4.041 -12.991 1.00 96.88 140 GLY A N 1
ATOM 1031 C CA . GLY A 1 140 ? -17.483 5.114 -12.545 1.00 96.88 140 GLY A CA 1
ATOM 1032 C C . GLY A 1 140 ? -17.209 5.571 -11.111 1.00 96.88 140 GLY A C 1
ATOM 1033 O O . GLY A 1 140 ? -18.145 5.899 -10.378 1.00 96.88 140 GLY A O 1
ATOM 1034 N N . VAL A 1 141 ? -15.942 5.562 -10.679 1.00 96.94 141 VAL A N 1
ATOM 1035 C CA . VAL A 1 141 ? -15.567 6.116 -9.371 1.00 96.94 141 VAL A CA 1
ATOM 1036 C C . VAL A 1 141 ? -15.440 7.619 -9.512 1.00 96.94 141 VAL A C 1
ATOM 1038 O O . VAL A 1 141 ? -14.414 8.147 -9.921 1.00 96.94 141 VAL A O 1
ATOM 1041 N N . GLU A 1 142 ? -16.504 8.314 -9.148 1.00 94.06 142 GLU A N 1
ATOM 1042 C CA . GLU A 1 142 ? -16.508 9.765 -9.151 1.00 94.06 142 GLU A CA 1
ATOM 1043 C C . GLU A 1 142 ? -16.106 10.316 -7.776 1.00 94.06 142 GLU A C 1
ATOM 1045 O O . GLU A 1 142 ? -16.664 9.891 -6.753 1.00 94.06 142 GLU A O 1
ATOM 1050 N N . PRO A 1 143 ? -15.202 11.307 -7.717 1.00 94.81 143 PRO A N 1
ATOM 1051 C CA . PRO A 1 143 ? -14.888 11.977 -6.470 1.00 94.81 143 PRO A CA 1
ATOM 1052 C C . PRO A 1 143 ? -16.119 12.644 -5.834 1.00 94.81 143 PRO A C 1
ATOM 1054 O O . PRO A 1 143 ? -17.067 13.070 -6.508 1.00 94.81 143 PRO A O 1
ATOM 1057 N N . ARG A 1 144 ? -16.122 12.728 -4.502 1.00 96.81 144 ARG A N 1
ATOM 1058 C CA . ARG A 1 144 ? -17.183 13.360 -3.705 1.00 96.81 144 ARG A CA 1
ATOM 1059 C C . ARG A 1 144 ? -16.584 14.267 -2.647 1.00 96.81 144 ARG A C 1
ATOM 1061 O O . ARG A 1 144 ? -15.563 13.938 -2.054 1.00 96.81 144 ARG A O 1
ATOM 1068 N N . MET A 1 145 ? -17.249 15.381 -2.363 1.00 97.69 145 MET A N 1
ATOM 1069 C CA . MET A 1 145 ? -16.823 16.284 -1.297 1.00 97.69 145 MET A CA 1
ATOM 1070 C C . MET A 1 145 ? -17.226 15.739 0.073 1.00 97.69 145 MET A C 1
ATOM 1072 O O . MET A 1 145 ? -18.405 15.486 0.325 1.00 97.69 145 MET A O 1
ATOM 1076 N N . VAL A 1 146 ? -16.254 15.605 0.974 1.00 95.56 146 VAL A N 1
ATOM 1077 C CA . VAL A 1 146 ? -16.474 15.365 2.405 1.00 95.56 146 VAL A CA 1
ATOM 1078 C C . VAL A 1 146 ? -15.886 16.547 3.164 1.00 95.56 146 VAL A C 1
ATOM 1080 O O . VAL A 1 146 ? -14.671 16.748 3.201 1.00 95.56 146 VAL A O 1
ATOM 1083 N N . GLY A 1 147 ? -16.759 17.380 3.733 1.00 94.62 147 GLY A N 1
ATOM 1084 C CA . GLY A 1 147 ? -16.354 18.710 4.185 1.00 94.62 147 GLY A CA 1
ATOM 1085 C C . GLY A 1 147 ? -15.791 19.516 3.009 1.00 94.62 147 GLY A C 1
ATOM 1086 O O . GLY A 1 147 ? -16.453 19.660 1.986 1.00 94.62 147 GLY A O 1
ATOM 1087 N N . GLY A 1 148 ? -14.562 20.017 3.149 1.00 96.19 148 GLY A N 1
ATOM 1088 C CA . GLY A 1 148 ? -13.846 20.744 2.094 1.00 96.19 148 GLY A CA 1
ATOM 1089 C C . GLY A 1 148 ? -12.866 19.899 1.273 1.00 96.19 148 GLY A C 1
ATOM 1090 O O . GLY A 1 148 ? -12.121 20.466 0.482 1.00 96.19 148 GLY A O 1
ATOM 1091 N N . ALA A 1 149 ? -12.823 18.577 1.470 1.00 97.06 149 ALA A N 1
ATOM 1092 C CA . ALA A 1 149 ? -11.889 17.694 0.776 1.00 97.06 149 ALA A CA 1
ATOM 1093 C C . ALA A 1 149 ? -12.598 16.872 -0.303 1.00 97.06 149 ALA A C 1
ATOM 1095 O O . ALA A 1 149 ? -13.652 16.287 -0.057 1.00 97.06 149 ALA A O 1
ATOM 1096 N N . GLU A 1 150 ? -11.989 16.795 -1.482 1.00 97.69 150 GLU A N 1
ATOM 1097 C CA . GLU A 1 150 ? -12.375 15.830 -2.505 1.00 97.69 150 GLU A CA 1
ATOM 1098 C C . GLU A 1 150 ? -11.906 14.429 -2.086 1.00 97.69 150 GLU A C 1
ATOM 1100 O O . GLU A 1 150 ? -10.727 14.221 -1.792 1.00 97.69 150 GLU A O 1
ATOM 1105 N N . CYS A 1 151 ? -12.826 13.470 -2.053 1.00 98.00 151 CYS A N 1
ATOM 1106 C CA . CYS A 1 151 ? -12.584 12.111 -1.592 1.00 98.00 151 CYS A CA 1
ATOM 1107 C C . CYS A 1 151 ? -12.950 11.071 -2.651 1.00 98.00 151 CYS A C 1
ATOM 1109 O O . CYS A 1 151 ? -13.927 11.232 -3.382 1.00 98.00 151 CYS A O 1
ATOM 1111 N N . ARG A 1 152 ? -12.204 9.964 -2.670 1.00 97.50 152 ARG A N 1
ATOM 1112 C CA . ARG A 1 152 ? -12.446 8.793 -3.529 1.00 97.50 152 ARG A CA 1
ATOM 1113 C C . ARG A 1 152 ? -12.504 7.542 -2.670 1.00 97.50 152 ARG A C 1
ATOM 1115 O O . ARG A 1 152 ? -11.662 7.378 -1.789 1.00 97.50 152 ARG A O 1
ATOM 1122 N N . LEU A 1 153 ? -13.451 6.651 -2.949 1.00 97.62 153 LEU A N 1
ATOM 1123 C CA . LEU A 1 153 ? -13.557 5.349 -2.292 1.00 97.62 153 LEU A CA 1
ATOM 1124 C C . LEU A 1 153 ? -13.497 4.244 -3.348 1.00 97.62 153 LEU A C 1
ATOM 1126 O O . LEU A 1 153 ? -14.335 4.208 -4.245 1.00 97.62 153 LEU A O 1
ATOM 1130 N N . LEU A 1 154 ? -12.518 3.347 -3.233 1.00 98.12 154 LEU A N 1
ATOM 1131 C CA . LEU A 1 154 ? -12.273 2.284 -4.207 1.00 98.12 154 LEU A CA 1
ATOM 1132 C C . LEU A 1 154 ? -12.305 0.903 -3.533 1.00 98.12 154 LEU A C 1
ATOM 1134 O O . LEU A 1 154 ? -11.691 0.733 -2.477 1.00 98.12 154 LEU A O 1
ATOM 1138 N N . PRO A 1 155 ? -12.957 -0.114 -4.122 1.00 97.88 155 PRO A N 1
ATOM 1139 C CA . PRO A 1 155 ? -12.873 -1.486 -3.624 1.00 97.88 155 PRO A CA 1
ATOM 1140 C C . PRO A 1 155 ? -11.493 -2.088 -3.935 1.00 97.88 155 PRO A C 1
ATOM 1142 O O . PRO A 1 155 ? -11.111 -2.182 -5.102 1.00 97.88 155 PRO A O 1
ATOM 1145 N N . MET A 1 156 ? -10.749 -2.547 -2.916 1.00 98.31 156 MET A N 1
ATOM 1146 C CA . MET A 1 156 ? -9.375 -3.042 -3.116 1.00 98.31 156 MET A CA 1
ATOM 1147 C C . MET A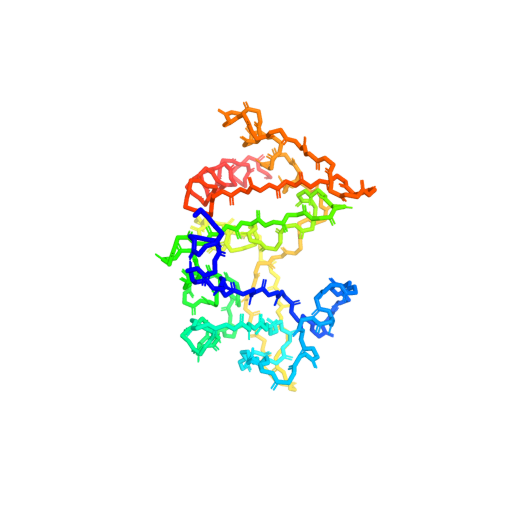 1 156 ? -9.308 -4.243 -4.057 1.00 98.31 156 MET A C 1
ATOM 1149 O O . MET A 1 156 ? -8.347 -4.349 -4.808 1.00 98.31 156 MET A O 1
ATOM 1153 N N . ARG A 1 157 ? -10.305 -5.138 -4.032 1.00 97.94 157 ARG A N 1
ATOM 1154 C CA . ARG A 1 157 ? -10.317 -6.352 -4.869 1.00 97.94 157 ARG A CA 1
ATOM 1155 C C . ARG A 1 157 ? -10.326 -6.016 -6.357 1.00 97.94 157 ARG A C 1
ATOM 1157 O O . ARG A 1 157 ? -9.367 -6.310 -7.063 1.00 97.94 157 ARG A O 1
ATOM 1164 N N . THR A 1 158 ? -11.361 -5.309 -6.801 1.00 98.50 158 THR A N 1
ATOM 1165 C CA . THR A 1 158 ? -11.500 -4.891 -8.201 1.00 98.50 158 THR A CA 1
ATOM 1166 C C . THR A 1 158 ? -10.372 -3.949 -8.618 1.00 98.50 158 THR A C 1
ATOM 1168 O O . THR A 1 158 ? -9.849 -4.060 -9.724 1.00 98.50 158 THR A O 1
ATOM 1171 N N . PHE A 1 159 ? -9.944 -3.051 -7.722 1.00 98.75 159 PHE A N 1
ATOM 1172 C CA . PHE A 1 159 ? -8.839 -2.143 -8.011 1.00 98.75 159 PHE A CA 1
ATOM 1173 C C . PHE A 1 159 ? -7.505 -2.877 -8.182 1.00 98.75 159 PHE A C 1
ATOM 1175 O O . PHE A 1 159 ? -6.774 -2.569 -9.116 1.00 98.75 159 PHE A O 1
ATOM 1182 N N . ARG A 1 160 ? -7.194 -3.877 -7.344 1.00 98.81 160 ARG A N 1
ATOM 1183 C CA . ARG A 1 160 ? -5.971 -4.689 -7.464 1.00 98.81 160 ARG A CA 1
ATOM 1184 C C . ARG A 1 160 ? -5.932 -5.435 -8.790 1.00 98.81 160 ARG A C 1
ATOM 1186 O O . ARG A 1 160 ? -4.919 -5.381 -9.476 1.00 98.81 160 ARG A O 1
ATOM 1193 N N . GLU A 1 161 ? -7.021 -6.109 -9.156 1.00 98.56 161 GLU A N 1
ATOM 1194 C CA . GLU A 1 161 ? -7.115 -6.851 -10.420 1.00 98.56 161 GLU A CA 1
ATOM 1195 C C . GLU A 1 161 ? -6.847 -5.942 -11.625 1.00 98.56 161 GLU A C 1
ATOM 1197 O O . GLU A 1 161 ? -6.019 -6.261 -12.482 1.00 98.56 161 GLU A O 1
ATOM 1202 N N . PHE A 1 162 ? -7.489 -4.771 -11.655 1.00 98.88 162 PHE A N 1
ATOM 1203 C CA . PHE A 1 162 ? -7.269 -3.781 -12.703 1.00 98.88 162 PHE A CA 1
ATOM 1204 C C . PHE A 1 162 ? -5.835 -3.235 -12.694 1.00 98.88 162 PHE A C 1
ATOM 1206 O O . PHE A 1 162 ? -5.170 -3.222 -13.731 1.00 98.88 162 PHE A O 1
ATOM 1213 N N . ALA A 1 163 ? -5.353 -2.794 -11.530 1.00 98.81 163 ALA A N 1
ATOM 1214 C CA . ALA A 1 163 ? -4.073 -2.117 -11.394 1.00 98.81 163 ALA A CA 1
ATOM 1215 C C . ALA A 1 163 ? -2.894 -3.042 -11.702 1.00 98.81 163 ALA A C 1
ATOM 1217 O O . ALA A 1 163 ? -1.977 -2.618 -12.396 1.00 98.81 163 ALA A O 1
ATOM 1218 N N . VAL A 1 164 ? -2.916 -4.303 -11.256 1.00 98.88 164 VAL A N 1
ATOM 1219 C CA . VAL A 1 164 ? -1.858 -5.282 -11.568 1.00 98.88 164 VAL A CA 1
ATOM 1220 C C . VAL A 1 164 ? -1.768 -5.511 -13.076 1.00 98.88 164 VAL A C 1
ATOM 1222 O O . VAL A 1 164 ? -0.674 -5.441 -13.640 1.00 98.88 164 VAL A O 1
ATOM 1225 N N . ARG A 1 165 ? -2.908 -5.730 -13.750 1.00 98.69 165 ARG A N 1
ATOM 1226 C CA . ARG A 1 165 ? -2.944 -5.868 -15.214 1.00 98.69 165 ARG A CA 1
ATOM 1227 C C . ARG A 1 165 ? -2.377 -4.618 -15.884 1.00 98.69 165 ARG A C 1
ATOM 1229 O O . ARG A 1 165 ? -1.472 -4.718 -16.707 1.00 98.69 165 ARG A O 1
ATOM 1236 N N . ARG A 1 166 ? -2.875 -3.441 -15.501 1.00 98.69 166 ARG A N 1
ATOM 1237 C CA . ARG A 1 166 ? -2.515 -2.192 -16.171 1.00 98.69 166 ARG A CA 1
ATOM 1238 C C . ARG A 1 166 ? -1.060 -1.786 -15.941 1.00 98.69 166 ARG A C 1
ATOM 1240 O O . ARG A 1 166 ? -0.388 -1.363 -16.875 1.00 98.69 166 ARG A O 1
ATOM 1247 N N . LEU A 1 167 ? -0.548 -1.959 -14.725 1.00 98.75 167 LEU A N 1
ATOM 1248 C CA . LEU A 1 167 ? 0.866 -1.743 -14.420 1.00 98.75 167 LEU A CA 1
ATOM 1249 C C . LEU A 1 167 ? 1.751 -2.709 -15.206 1.00 98.75 167 LEU A C 1
ATOM 1251 O O . LEU A 1 167 ? 2.773 -2.278 -15.723 1.00 98.75 167 LEU A O 1
ATOM 1255 N N . THR A 1 168 ? 1.348 -3.974 -15.361 1.00 98.69 168 THR A N 1
ATOM 1256 C CA . THR A 1 168 ? 2.094 -4.948 -16.177 1.00 98.69 168 THR A CA 1
ATOM 1257 C C . THR A 1 168 ? 2.242 -4.474 -17.626 1.00 98.69 168 THR A C 1
ATOM 1259 O O . THR A 1 168 ? 3.339 -4.526 -18.175 1.00 98.69 168 THR A O 1
ATOM 1262 N N . GLU A 1 169 ? 1.170 -3.958 -18.232 1.00 98.38 169 GLU A N 1
ATOM 1263 C CA . GLU A 1 169 ? 1.208 -3.394 -19.590 1.00 98.38 169 GLU A CA 1
ATOM 1264 C C . GLU A 1 169 ? 2.119 -2.163 -19.679 1.00 98.38 169 GLU A C 1
ATOM 1266 O O . GLU A 1 169 ? 2.969 -2.080 -20.564 1.00 98.38 169 GLU A O 1
ATOM 1271 N N . LEU A 1 170 ? 1.960 -1.214 -18.750 1.00 98.12 170 LEU A N 1
ATOM 1272 C CA . LEU A 1 170 ? 2.739 0.024 -18.736 1.00 98.12 170 LEU A CA 1
ATOM 1273 C C . LEU A 1 170 ? 4.232 -0.258 -18.554 1.00 98.12 170 LEU A C 1
ATOM 1275 O O . LEU A 1 170 ? 5.040 0.289 -19.299 1.00 98.12 170 LEU A O 1
ATOM 1279 N N . LEU A 1 171 ? 4.589 -1.144 -17.621 1.00 97.31 171 LEU A N 1
ATOM 1280 C CA . LEU A 1 171 ? 5.971 -1.537 -17.331 1.00 97.31 171 LEU A CA 1
ATOM 1281 C C . LEU A 1 171 ? 6.627 -2.286 -18.496 1.00 97.31 171 LEU A C 1
ATOM 1283 O O . LEU A 1 171 ? 7.817 -2.108 -18.728 1.00 97.31 171 LEU A O 1
ATOM 1287 N N . ALA A 1 172 ? 5.869 -3.081 -19.256 1.00 95.88 172 ALA A N 1
ATOM 1288 C CA . ALA A 1 172 ? 6.385 -3.757 -20.447 1.00 95.88 172 ALA A CA 1
ATOM 1289 C C . ALA A 1 172 ? 6.674 -2.793 -21.615 1.00 95.88 172 ALA A C 1
ATOM 1291 O O . ALA A 1 172 ? 7.466 -3.114 -22.497 1.00 95.88 172 ALA A O 1
ATOM 1292 N N . SER A 1 173 ? 6.030 -1.622 -21.626 1.00 89.69 173 SER A N 1
ATOM 1293 C CA . SER A 1 173 ? 6.196 -0.577 -22.650 1.00 89.69 173 SER A CA 1
ATOM 1294 C C . SER A 1 173 ? 7.181 0.541 -22.269 1.00 89.69 173 SER A C 1
ATOM 1296 O O . SER A 1 173 ? 7.292 1.527 -23.000 1.00 89.69 173 SER A O 1
ATOM 1298 N N . ALA A 1 174 ? 7.822 0.423 -21.102 1.00 81.88 174 ALA A N 1
ATOM 1299 C CA . ALA A 1 174 ? 8.500 1.503 -20.383 1.00 81.88 174 ALA A CA 1
ATOM 1300 C C . ALA A 1 174 ? 10.004 1.642 -20.631 1.00 81.88 174 ALA A C 1
ATOM 1302 O O . ALA A 1 174 ? 10.638 0.698 -21.147 1.00 81.88 174 ALA A O 1
#

Organism: NCBI:txid531938

Foldseek 3Di:
DVVVVPPFDDKDKAWPFPQDDRDDVQVVQCPDPQWDWAPAPGTIMIIHGDCRCVLRVDADNAQRLEPPHSLNSCLVVFHKDKDKQDFQLSRCVLQHLLNPAPDADWDWDDGPDDDIHIYHDRCNPPPRRVLRVVCCVVVVFDWDDDPNITMTMGGSNVSSVSSNVRSNVVVVVD

InterPro domains:
  IPR003679 Aminoglycoside N(3)-acetyltransferase-like [PF02522] (21-167)
  IPR003679 Aminoglycoside N(3)-acetyltransferase-like [PTHR11104] (21-168)
  IPR028345 Aminoglycoside 3-N-acetyltransferase-like [SSF110710] (5-169)

Sequence (174 aa):
MVQSLLAATPTLVVPAFRNAPMGAVSAYVEAMPSALLSSHPVVPVAAVGPDAAAIVRTQPLAFALGAGSPFDVLHSLGGQILLIGVDHTRNSFLHHCEALTPSPRLQKRVIGPELVVDDVAGDYGRFFPVVGREFEEAFGVEPRMVGGAECRLLPMRTFREFAVRRLTELLASA

pLDDT: mean 94.05, std 12.44, range [27.38, 98.88]

Radius of gyration: 16.25 Å; chains: 1; bounding box: 57×32×45 Å

Secondary structure (DSSP, 8-state):
-GGGSSS-PPPEEEE--SSS---HHHHHHHTSTT-EE-S-SSS-EEEESTTHHHHSS---SSSTTSTTSHHHHHHHTT-EEEEES--GGG-THHHHHHHTSSSPPEEEEEETTTEEEEEEPP-TTSSHHHHHHHHHHHHT---EEETTEEEEEEEHHHHHHHHHHHHHHHHHT-